Protein AF-A0A938GUP6-F1 (afdb_monomer_lite)

Structure (mmCIF, N/CA/C/O backbone):
data_AF-A0A938GUP6-F1
#
_entry.id   AF-A0A938GUP6-F1
#
loop_
_atom_site.group_PDB
_atom_site.id
_atom_site.type_symbol
_atom_site.label_atom_id
_atom_site.label_alt_id
_atom_site.label_comp_id
_atom_site.label_asym_id
_atom_site.label_entity_id
_atom_site.label_seq_id
_atom_site.pdbx_PDB_ins_code
_atom_site.Cartn_x
_atom_site.Cartn_y
_atom_site.Cartn_z
_atom_site.occupancy
_atom_site.B_iso_or_equiv
_atom_site.auth_seq_id
_atom_site.auth_comp_id
_atom_site.auth_asym_id
_atom_site.auth_atom_id
_atom_site.pdbx_PDB_model_num
ATOM 1 N N . MET A 1 1 ? -43.800 -35.126 101.917 1.00 46.34 1 MET A N 1
ATOM 2 C CA . MET A 1 1 ? -42.474 -35.049 101.260 1.00 46.34 1 MET A CA 1
ATOM 3 C C . MET A 1 1 ? -42.484 -33.882 100.282 1.00 46.34 1 MET A C 1
ATOM 5 O O . MET A 1 1 ? -43.498 -33.671 99.631 1.00 46.34 1 MET A O 1
ATOM 9 N N . LYS A 1 2 ? -41.414 -33.078 100.294 1.00 43.53 2 LYS A N 1
ATOM 10 C CA . LYS A 1 2 ? -41.241 -31.794 99.586 1.00 43.53 2 LYS A CA 1
ATOM 11 C C . LYS A 1 2 ? -41.319 -31.918 98.048 1.00 43.53 2 LYS A C 1
ATOM 13 O O . LYS A 1 2 ? -40.977 -32.978 97.529 1.00 43.53 2 LYS A O 1
ATOM 18 N N . PRO A 1 3 ? -41.694 -30.842 97.328 1.00 54.03 3 PRO A N 1
ATOM 19 C CA . PRO A 1 3 ? -41.718 -30.809 95.869 1.00 54.03 3 PRO A CA 1
ATOM 20 C C . PRO A 1 3 ? -40.314 -30.533 95.313 1.00 54.03 3 PRO A C 1
ATOM 22 O O . PRO A 1 3 ? -39.578 -29.732 95.887 1.00 54.03 3 PRO A O 1
ATOM 25 N N . HIS A 1 4 ? -39.957 -31.123 94.171 1.00 46.84 4 HIS A N 1
ATOM 26 C CA . HIS A 1 4 ? -38.792 -30.680 93.404 1.00 46.84 4 HIS A CA 1
ATOM 27 C C . HIS A 1 4 ? -39.155 -30.445 91.938 1.00 46.84 4 HIS A C 1
ATOM 29 O O . HIS A 1 4 ? -39.453 -31.360 91.177 1.00 46.84 4 HIS A O 1
ATOM 35 N N . ARG A 1 5 ? -39.122 -29.161 91.581 1.00 49.50 5 ARG A N 1
ATOM 36 C CA . ARG A 1 5 ? -39.061 -28.610 90.227 1.00 49.50 5 ARG A CA 1
ATOM 37 C C . ARG A 1 5 ? -37.601 -28.239 89.948 1.00 49.50 5 ARG A C 1
ATOM 39 O O . ARG A 1 5 ? -36.991 -27.656 90.843 1.00 49.50 5 ARG A O 1
ATOM 46 N N . ALA A 1 6 ? -37.107 -28.512 88.736 1.00 45.91 6 ALA A N 1
ATOM 47 C CA . ALA A 1 6 ? -36.141 -27.730 87.928 1.00 45.91 6 ALA A CA 1
ATOM 48 C C . ALA A 1 6 ? -35.474 -28.634 86.861 1.00 45.91 6 ALA A C 1
ATOM 50 O O . ALA A 1 6 ? -35.359 -29.833 87.113 1.00 45.91 6 ALA A O 1
ATOM 51 N N . PRO A 1 7 ? -34.890 -28.099 85.766 1.00 48.88 7 PRO A N 1
ATOM 52 C CA . PRO A 1 7 ? -35.186 -26.874 85.002 1.00 48.88 7 PRO A CA 1
ATOM 53 C C . PRO A 1 7 ? -35.357 -27.161 83.478 1.00 48.88 7 PRO A C 1
ATOM 55 O O . PRO A 1 7 ? -35.171 -28.296 83.041 1.00 48.88 7 PRO A O 1
ATOM 58 N N . PRO A 1 8 ? -35.706 -26.162 82.638 1.00 49.53 8 PRO A N 1
ATOM 59 C CA . PRO A 1 8 ? -35.767 -26.336 81.185 1.00 49.53 8 PRO A CA 1
ATOM 60 C C . PRO A 1 8 ? -34.359 -26.325 80.566 1.00 49.53 8 PRO A C 1
ATOM 62 O O . PRO A 1 8 ? -33.558 -25.434 80.846 1.00 49.53 8 PRO A O 1
ATOM 65 N N . SER A 1 9 ? -34.057 -27.285 79.690 1.00 50.38 9 SER A N 1
ATOM 66 C CA . SER A 1 9 ? -32.848 -27.263 78.864 1.00 50.38 9 SER A CA 1
ATOM 67 C C . SER A 1 9 ? -33.078 -26.412 77.614 1.00 50.38 9 SER A C 1
ATOM 69 O O . SER A 1 9 ? -33.661 -26.836 76.619 1.00 50.38 9 SER A O 1
ATOM 71 N N . LEU A 1 10 ? -32.591 -25.175 77.683 1.00 46.66 10 LEU A N 1
ATOM 72 C CA . LEU A 1 10 ? -32.383 -24.294 76.542 1.00 46.66 10 LEU A CA 1
ATOM 73 C C . LEU A 1 10 ? -31.231 -24.861 75.693 1.00 46.66 10 LEU A C 1
ATOM 75 O O . LEU A 1 10 ? -30.065 -24.700 76.043 1.00 46.66 10 LEU A O 1
ATOM 79 N N . LEU A 1 11 ? -31.538 -25.519 74.575 1.00 50.59 11 LEU A N 1
ATOM 80 C CA . LEU A 1 11 ? -30.548 -25.789 73.530 1.00 50.59 11 LEU A CA 1
ATOM 81 C C . LEU A 1 11 ? -30.740 -24.786 72.397 1.00 50.59 11 LEU A C 1
ATOM 83 O O . LEU A 1 11 ? -31.415 -25.035 71.402 1.00 50.59 11 LEU A O 1
ATOM 87 N N . LEU A 1 12 ? -30.106 -23.628 72.573 1.00 48.88 12 LEU A N 1
ATOM 88 C CA . LEU A 1 12 ? -29.783 -22.719 71.487 1.00 48.88 12 LEU A CA 1
ATOM 89 C C . LEU A 1 12 ? -28.662 -23.369 70.662 1.00 48.88 12 LEU A C 1
ATOM 91 O O . LEU A 1 12 ? -27.490 -23.290 71.026 1.00 48.88 12 LEU A O 1
ATOM 95 N N . ARG A 1 13 ? -29.004 -24.027 69.551 1.00 47.38 13 ARG A N 1
ATOM 96 C CA . ARG A 1 13 ? -28.025 -24.333 68.501 1.00 47.38 13 ARG A CA 1
ATOM 97 C C . ARG A 1 13 ? -28.257 -23.417 67.312 1.00 47.38 13 ARG A C 1
ATOM 99 O O . ARG A 1 13 ? -29.067 -23.667 66.429 1.00 47.38 13 ARG A O 1
ATOM 106 N N . SER A 1 14 ? -27.506 -22.323 67.370 1.00 54.41 14 SER A N 1
ATOM 107 C CA . SER A 1 14 ? -26.989 -21.585 66.227 1.00 54.41 14 SER A CA 1
ATOM 108 C C . SER A 1 14 ? -26.488 -22.538 65.140 1.00 54.41 14 SER A C 1
ATOM 110 O O . SER A 1 14 ? -25.660 -23.400 65.433 1.00 54.41 14 SER A O 1
ATOM 112 N N . SER A 1 15 ? -26.960 -22.337 63.909 1.00 47.50 15 SER A N 1
ATOM 113 C CA . SER A 1 15 ? -26.096 -22.249 62.726 1.00 47.50 15 SER A CA 1
ATOM 114 C C . SER A 1 15 ? -26.941 -21.969 61.479 1.00 47.50 15 SER A C 1
ATOM 116 O O . SER A 1 15 ? -27.315 -22.888 60.756 1.00 47.50 15 SER A O 1
ATOM 118 N N . SER A 1 16 ? -27.207 -20.693 61.204 1.00 53.97 16 SER A N 1
ATOM 119 C CA . SER A 1 16 ? -27.306 -20.233 59.816 1.00 53.97 16 SER A CA 1
ATOM 120 C C . SER A 1 16 ? -26.016 -19.506 59.497 1.00 53.97 16 SER A C 1
ATOM 122 O O . SER A 1 16 ? -25.712 -18.505 60.148 1.00 53.97 16 SER A O 1
ATOM 124 N N . PRO A 1 17 ? -25.260 -19.999 58.511 1.00 48.78 17 PRO A N 1
ATOM 125 C CA . PRO A 1 17 ? -24.453 -19.082 57.742 1.00 48.78 17 PRO A CA 1
ATOM 126 C C . PRO A 1 17 ? -24.528 -19.449 56.243 1.00 48.78 17 PRO A C 1
ATOM 128 O O . PRO A 1 17 ? -23.968 -20.438 55.788 1.00 48.78 17 PRO A O 1
ATOM 131 N N . TRP A 1 18 ? -25.208 -18.564 55.508 1.00 48.22 18 TRP A N 1
ATOM 132 C CA . TRP A 1 18 ? -24.992 -18.215 54.097 1.00 48.22 18 TRP A CA 1
ATOM 133 C C . TRP A 1 18 ? -25.429 -19.222 53.024 1.00 48.22 18 TRP A C 1
ATOM 135 O O . TRP A 1 18 ? -24.730 -20.167 52.669 1.00 48.22 18 TRP A O 1
ATOM 145 N N . LEU A 1 19 ? -26.558 -18.890 52.387 1.00 48.03 19 LEU A N 1
ATOM 146 C CA . LEU A 1 19 ? -26.757 -19.133 50.961 1.00 48.03 19 LEU A CA 1
ATOM 147 C C . LEU A 1 19 ? -25.506 -18.657 50.216 1.00 48.03 19 LEU A C 1
ATOM 149 O O . LEU A 1 19 ? -25.199 -17.464 50.202 1.00 48.03 19 LEU A O 1
ATOM 153 N N . ALA A 1 20 ? -24.788 -19.596 49.607 1.00 48.03 20 ALA A N 1
ATOM 154 C CA . ALA A 1 20 ? -23.767 -19.298 48.625 1.00 48.03 20 ALA A CA 1
ATOM 155 C C . ALA A 1 20 ? -24.443 -18.599 47.438 1.00 48.03 20 ALA A C 1
ATOM 157 O O . ALA A 1 20 ? -24.958 -19.243 46.525 1.00 48.03 20 ALA A O 1
ATOM 158 N N . VAL A 1 21 ? -24.458 -17.266 47.448 1.00 50.84 21 VAL A N 1
ATOM 159 C CA . VAL A 1 21 ? -24.638 -16.493 46.223 1.00 50.84 21 VAL A CA 1
ATOM 160 C C . VAL A 1 21 ? -23.336 -16.657 45.455 1.00 50.84 21 VAL A C 1
ATOM 162 O O . VAL A 1 21 ? -22.396 -15.878 45.594 1.00 50.84 21 VAL A O 1
ATOM 165 N N . GLY A 1 22 ? -23.263 -17.736 44.680 1.00 47.81 22 GLY A N 1
ATOM 166 C CA . GLY A 1 22 ? -22.306 -17.868 43.597 1.00 47.81 22 GLY A CA 1
ATOM 167 C C . GLY A 1 22 ? -22.646 -16.815 42.556 1.00 47.81 22 GLY A C 1
ATOM 168 O O . GLY A 1 22 ? -23.329 -17.101 41.577 1.00 47.81 22 GLY A O 1
ATOM 169 N N . ALA A 1 23 ? -22.218 -15.575 42.789 1.00 56.38 23 ALA A N 1
ATOM 170 C CA . ALA A 1 23 ? -22.138 -14.588 41.737 1.00 56.38 23 ALA A CA 1
ATOM 171 C C . ALA A 1 23 ? -21.111 -15.133 40.746 1.00 56.38 23 ALA A C 1
ATOM 173 O O . ALA A 1 23 ? -19.904 -15.060 40.975 1.00 56.38 23 ALA A O 1
ATOM 174 N N . ALA A 1 24 ? -21.605 -15.752 39.674 1.00 56.25 24 ALA A N 1
ATOM 175 C CA . ALA A 1 24 ? -20.817 -15.993 38.488 1.00 56.25 24 ALA A CA 1
ATOM 176 C C . ALA A 1 24 ? -20.297 -14.624 38.049 1.00 56.25 24 ALA A C 1
ATOM 178 O O . ALA A 1 24 ? -21.019 -13.835 37.440 1.00 56.25 24 ALA A O 1
ATOM 179 N N . ALA A 1 25 ? -19.056 -14.316 38.417 1.00 53.59 25 ALA A N 1
ATOM 180 C CA . ALA A 1 25 ? -18.302 -13.267 37.776 1.00 53.59 25 ALA A CA 1
ATOM 181 C C . ALA A 1 25 ? -18.122 -13.738 36.333 1.00 53.59 25 ALA A C 1
ATOM 183 O O . ALA A 1 25 ? -17.172 -14.443 36.000 1.00 53.59 25 ALA A O 1
ATOM 184 N N . LEU A 1 26 ? -19.103 -13.412 35.487 1.00 56.38 26 LEU A N 1
ATOM 185 C CA . LEU A 1 26 ? -18.902 -13.298 34.058 1.00 56.38 26 LEU A CA 1
ATOM 186 C C . LEU A 1 26 ? -17.715 -12.357 33.925 1.00 56.38 26 LEU A C 1
ATOM 188 O O . LEU A 1 26 ? -17.843 -11.145 34.097 1.00 56.38 26 LEU A O 1
ATOM 192 N N . LEU A 1 27 ? -16.538 -12.941 33.722 1.00 55.47 27 LEU A N 1
ATOM 193 C CA . LEU A 1 27 ? -15.367 -12.223 33.275 1.00 55.47 27 LEU A CA 1
ATOM 194 C C . LEU A 1 27 ? -15.772 -11.619 31.933 1.00 55.47 27 LEU A C 1
ATOM 196 O O . LEU A 1 27 ? -15.666 -12.259 30.888 1.00 55.47 27 LEU A O 1
ATOM 200 N N . PHE A 1 28 ? -16.300 -10.397 31.970 1.00 57.78 28 PHE A N 1
ATOM 201 C CA . PHE A 1 28 ? -16.317 -9.517 30.822 1.00 57.78 28 PHE A CA 1
ATOM 202 C C . PHE A 1 28 ? -14.850 -9.254 30.515 1.00 57.78 28 PHE A C 1
ATOM 204 O O . PHE A 1 28 ? -14.256 -8.300 31.005 1.00 57.78 28 PHE A O 1
ATOM 211 N N . VAL A 1 29 ? -14.238 -10.163 29.757 1.00 53.88 29 VAL A N 1
ATOM 212 C CA . VAL A 1 29 ? -13.007 -9.854 29.050 1.00 53.88 29 VAL A CA 1
ATOM 213 C C . VAL A 1 29 ? -13.401 -8.699 28.135 1.00 53.88 29 VAL A C 1
ATOM 215 O O . VAL A 1 29 ? -14.260 -8.907 27.270 1.00 53.88 29 VAL A O 1
ATOM 218 N N . PRO A 1 30 ? -12.888 -7.479 28.356 1.00 55.28 30 PRO A N 1
ATOM 219 C CA . PRO A 1 30 ? -13.240 -6.360 27.503 1.00 55.28 30 PRO A CA 1
ATOM 220 C C . PRO A 1 30 ? -12.938 -6.755 26.053 1.00 55.28 30 PRO A C 1
ATOM 222 O O . PRO A 1 30 ? -11.908 -7.368 25.765 1.00 55.28 30 PRO A O 1
ATOM 225 N N . ALA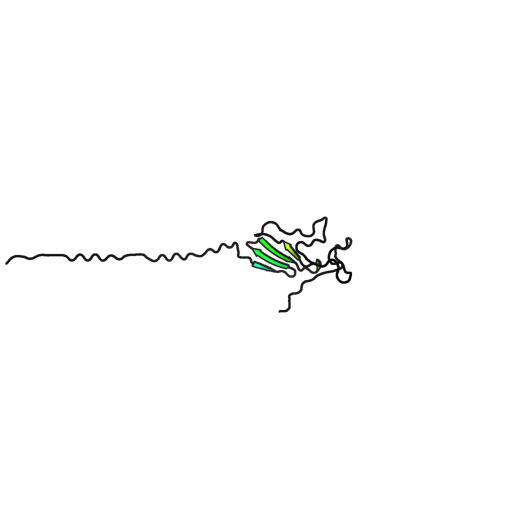 A 1 31 ? -13.854 -6.438 25.136 1.00 57.50 31 ALA A N 1
ATOM 226 C CA . ALA A 1 31 ? -13.754 -6.784 23.714 1.00 57.50 31 ALA A CA 1
ATOM 227 C C . ALA A 1 31 ? -12.522 -6.166 23.008 1.00 57.50 31 ALA A C 1
ATOM 229 O O . ALA A 1 31 ? -12.257 -6.461 21.848 1.00 57.50 31 ALA A O 1
ATOM 230 N N . GLU A 1 32 ? -11.748 -5.357 23.730 1.00 55.47 32 GLU A N 1
ATOM 231 C CA . GLU A 1 32 ? -10.630 -4.513 23.301 1.00 55.47 32 GLU A CA 1
ATOM 232 C C . GLU A 1 32 ? -9.420 -5.282 22.720 1.00 55.47 32 GLU A C 1
ATOM 234 O O . GLU A 1 32 ? -8.551 -4.677 22.098 1.00 55.47 32 GLU A O 1
ATOM 239 N N . LEU A 1 33 ? -9.357 -6.614 22.862 1.00 60.03 33 LEU A N 1
ATOM 240 C CA . LEU A 1 33 ? -8.291 -7.458 22.285 1.00 60.03 33 LEU A CA 1
ATOM 241 C C . LEU A 1 33 ? -8.797 -8.530 21.310 1.00 60.03 33 LEU A C 1
ATOM 243 O O . LEU A 1 33 ? -8.003 -9.325 20.802 1.00 60.03 33 LEU A O 1
ATOM 247 N N . ARG A 1 34 ? -10.104 -8.573 21.024 1.00 74.75 34 ARG A N 1
ATOM 248 C CA . ARG A 1 34 ? -10.639 -9.477 20.001 1.00 74.75 34 ARG A CA 1
ATOM 249 C C . ARG A 1 34 ? -10.520 -8.804 18.653 1.00 74.75 34 ARG A C 1
ATOM 251 O O . ARG A 1 34 ? -11.281 -7.901 18.317 1.00 74.75 34 ARG A O 1
ATOM 258 N N . ALA A 1 35 ? -9.544 -9.265 17.896 1.00 85.38 35 ALA A N 1
ATOM 259 C CA . ALA A 1 35 ? -9.321 -8.791 16.558 1.00 85.38 35 ALA A CA 1
ATOM 260 C C . ALA A 1 35 ? -9.447 -9.964 15.581 1.00 85.38 35 ALA A C 1
ATOM 262 O O . ALA A 1 35 ? -9.009 -11.079 15.862 1.00 85.38 35 ALA A O 1
ATOM 263 N N . GLU A 1 36 ? -10.081 -9.705 14.449 1.00 92.88 36 GLU A N 1
ATOM 264 C CA . GLU A 1 36 ? -10.523 -10.698 13.481 1.00 92.88 36 GLU A CA 1
ATOM 265 C C . GLU A 1 36 ? -9.696 -10.607 12.204 1.00 92.88 36 GLU A C 1
ATOM 267 O O . GLU A 1 36 ? -9.273 -9.524 11.782 1.00 92.88 36 GLU A O 1
ATOM 272 N N . TRP A 1 37 ? -9.487 -11.758 11.576 1.00 96.06 37 TRP A N 1
ATOM 273 C CA . TRP A 1 37 ? -8.893 -11.829 10.252 1.00 96.06 37 TRP A CA 1
ATOM 274 C C . TRP A 1 37 ? -9.890 -11.327 9.210 1.00 96.06 37 TRP A C 1
ATOM 276 O O . TRP A 1 37 ? -11.027 -11.790 9.143 1.00 96.06 37 TRP A O 1
ATOM 286 N N . ARG A 1 38 ? -9.447 -10.401 8.361 1.00 96.50 38 ARG A N 1
ATOM 287 C CA . ARG A 1 38 ? -10.170 -9.972 7.163 1.00 96.50 38 ARG A CA 1
ATOM 288 C C . ARG A 1 38 ? -9.308 -10.266 5.949 1.00 96.50 38 ARG A C 1
ATOM 290 O O . ARG A 1 38 ? -8.200 -9.749 5.850 1.00 96.50 38 ARG A O 1
ATOM 297 N N . GLN A 1 39 ? -9.825 -11.063 5.026 1.00 96.50 39 GLN A N 1
ATOM 298 C CA . GLN A 1 39 ? -9.105 -11.472 3.826 1.00 96.50 39 GLN A CA 1
ATOM 299 C C . GLN A 1 39 ? -9.910 -11.133 2.570 1.00 96.50 39 GLN A C 1
ATOM 301 O O . GLN A 1 39 ? -11.139 -11.172 2.576 1.00 96.50 39 GLN A O 1
ATOM 306 N N . SER A 1 40 ? -9.195 -10.792 1.505 1.00 95.38 40 SER A N 1
ATOM 307 C CA . SER A 1 40 ? -9.696 -10.690 0.137 1.00 95.38 40 SER A CA 1
ATOM 308 C C . SER A 1 40 ? -8.734 -11.414 -0.808 1.00 95.38 40 SER A C 1
ATOM 310 O O . SER A 1 40 ? -7.726 -11.976 -0.371 1.00 95.3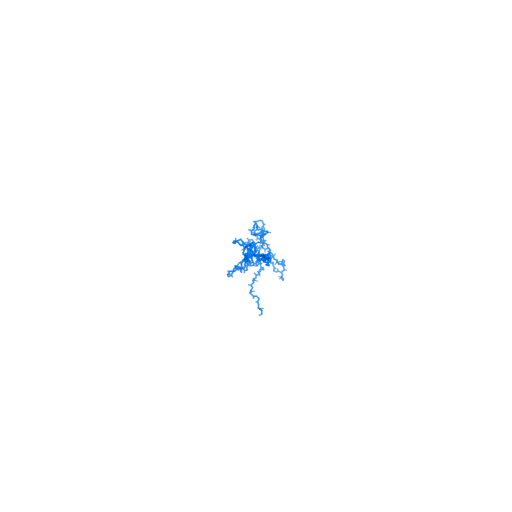8 40 SER A O 1
ATOM 312 N N . ASP A 1 41 ? -8.996 -11.344 -2.110 1.00 94.56 41 ASP A N 1
ATOM 313 C CA . ASP A 1 41 ? -8.112 -11.904 -3.137 1.00 94.56 41 ASP A CA 1
ATOM 314 C C . ASP A 1 41 ? -6.741 -11.209 -3.214 1.00 94.56 41 ASP A C 1
ATOM 316 O O . ASP A 1 41 ? -5.824 -11.721 -3.852 1.00 94.56 41 ASP A O 1
ATOM 320 N N . SER A 1 42 ? -6.580 -10.037 -2.586 1.00 95.69 42 SER A N 1
ATOM 321 C CA . SER A 1 42 ? -5.348 -9.239 -2.662 1.00 95.69 42 SER A CA 1
ATOM 322 C C . SER A 1 42 ? -4.872 -8.662 -1.327 1.00 95.69 42 SER A C 1
ATOM 324 O O . SER A 1 42 ? -3.857 -7.955 -1.284 1.00 95.69 42 SER A O 1
ATOM 326 N N . THR A 1 43 ? -5.579 -8.944 -0.231 1.00 96.44 43 THR A N 1
ATOM 327 C CA . THR A 1 43 ? -5.228 -8.447 1.101 1.00 96.44 43 THR A CA 1
ATOM 328 C C . THR A 1 43 ? -5.501 -9.467 2.195 1.00 96.44 43 THR A C 1
ATOM 330 O O . THR A 1 43 ? -6.429 -10.269 2.117 1.00 96.44 43 THR A O 1
ATOM 333 N N . ILE A 1 44 ? -4.715 -9.382 3.264 1.00 96.88 44 ILE A N 1
ATOM 334 C CA . ILE A 1 44 ? -5.014 -9.988 4.559 1.00 96.88 44 ILE A CA 1
ATOM 335 C C . ILE A 1 44 ? -4.766 -8.940 5.638 1.00 96.88 44 ILE A C 1
ATOM 337 O O . ILE A 1 44 ? -3.764 -8.230 5.607 1.00 96.88 44 ILE A O 1
ATOM 341 N N . GLY A 1 45 ? -5.686 -8.799 6.578 1.00 96.25 45 GLY A N 1
ATOM 342 C CA . GLY A 1 45 ? -5.589 -7.807 7.634 1.00 96.25 45 GLY A CA 1
ATOM 343 C C . GLY A 1 45 ? -6.154 -8.300 8.947 1.00 96.25 45 GLY A C 1
ATOM 344 O O . GLY A 1 45 ? -6.916 -9.265 8.999 1.00 96.25 45 GLY A O 1
ATOM 345 N N . TRP A 1 46 ? -5.777 -7.592 10.003 1.00 95.88 46 TRP A N 1
ATOM 346 C CA . TRP A 1 46 ? -6.237 -7.834 11.358 1.00 95.88 46 TRP A CA 1
ATOM 347 C C . TRP A 1 46 ? -7.050 -6.625 11.824 1.00 95.88 46 TRP A C 1
ATOM 349 O O . TRP A 1 46 ? -6.562 -5.493 11.801 1.00 95.88 46 TRP A O 1
ATOM 359 N N . VAL A 1 47 ? -8.314 -6.842 12.189 1.00 93.88 47 VAL A N 1
ATOM 360 C CA . VAL A 1 47 ? -9.293 -5.785 12.481 1.00 93.88 47 VAL A CA 1
ATOM 361 C C . VAL A 1 47 ? -9.816 -5.936 13.906 1.00 93.88 47 VAL A C 1
ATOM 363 O O . VAL A 1 47 ? -10.379 -6.971 14.229 1.00 93.88 47 VAL A O 1
ATOM 366 N N . SER A 1 48 ? -9.679 -4.910 14.748 1.00 91.19 48 SER A N 1
ATOM 367 C CA . SER A 1 48 ? -10.186 -4.888 16.130 1.00 91.19 48 SER A CA 1
ATOM 368 C C . SER A 1 48 ? -11.290 -3.848 16.271 1.00 91.19 48 SER A C 1
ATOM 370 O O . SER A 1 48 ? -11.083 -2.691 15.904 1.00 91.19 48 SER A O 1
ATOM 372 N N . GLY A 1 49 ? -12.473 -4.233 16.762 1.00 88.69 49 GLY A N 1
ATOM 373 C CA . GLY A 1 49 ? -13.584 -3.290 16.970 1.00 88.69 49 GLY A CA 1
ATOM 374 C C . GLY A 1 49 ? -13.955 -2.482 15.715 1.00 88.69 49 GLY A C 1
ATOM 375 O O . GLY A 1 49 ? -14.217 -1.285 15.795 1.00 88.69 49 GLY A O 1
ATOM 376 N N . GLY A 1 50 ? -13.882 -3.109 14.534 1.00 89.12 50 GLY A N 1
ATOM 377 C CA . GLY A 1 50 ? -14.119 -2.463 13.236 1.00 89.12 50 GLY A CA 1
ATOM 378 C C . GLY A 1 50 ? -12.965 -1.598 12.707 1.00 89.12 50 GLY A C 1
ATOM 379 O O . GLY A 1 50 ? -13.033 -1.135 11.569 1.00 89.12 50 GLY A O 1
ATOM 380 N N . LYS A 1 51 ? -11.888 -1.411 13.477 1.00 92.06 51 LYS A N 1
ATOM 381 C CA . LYS A 1 51 ? -10.713 -0.619 13.097 1.00 92.06 51 LYS A CA 1
ATOM 382 C C . LYS A 1 51 ? -9.572 -1.519 12.629 1.00 92.06 51 LYS A C 1
ATOM 384 O O . LYS A 1 51 ? -9.272 -2.537 13.250 1.00 92.06 51 LYS A O 1
ATOM 389 N N . VAL A 1 52 ? -8.907 -1.145 11.540 1.00 94.19 52 VAL A N 1
ATOM 390 C CA . VAL A 1 52 ? -7.768 -1.910 11.009 1.00 94.19 52 VAL A CA 1
ATOM 391 C C . VAL A 1 52 ? -6.558 -1.723 11.923 1.00 94.19 52 VAL A C 1
ATOM 393 O O . VAL A 1 52 ? -6.094 -0.599 12.095 1.00 94.19 52 VAL A O 1
ATOM 396 N N . VAL A 1 53 ? -6.032 -2.816 12.478 1.00 95.00 53 VAL A N 1
ATOM 397 C CA . VAL A 1 53 ? -4.757 -2.835 13.215 1.00 95.00 53 VAL A CA 1
ATOM 398 C C . VAL A 1 53 ? -3.605 -2.855 12.219 1.00 95.00 53 VAL A C 1
ATOM 400 O O . VAL A 1 53 ? -2.709 -2.020 12.276 1.00 95.00 53 VAL A O 1
ATOM 403 N N . TRP A 1 54 ? -3.657 -3.765 11.250 1.00 96.69 54 TRP A N 1
ATOM 404 C CA . TRP A 1 54 ? -2.758 -3.756 10.103 1.00 96.69 54 TRP A CA 1
ATOM 405 C C . TRP A 1 54 ? -3.387 -4.465 8.906 1.00 96.69 54 TRP A C 1
ATOM 407 O O . TRP A 1 54 ? -4.294 -5.284 9.061 1.00 96.69 54 TRP A O 1
ATOM 417 N N . GLN A 1 55 ? -2.888 -4.168 7.708 1.00 97.44 55 GLN A N 1
ATOM 418 C CA . GLN A 1 55 ? -3.254 -4.874 6.485 1.00 97.44 55 GLN A CA 1
ATOM 419 C C . GLN A 1 55 ? -2.024 -5.105 5.612 1.00 97.44 55 GLN A C 1
ATOM 421 O O . GLN A 1 55 ? -1.335 -4.159 5.246 1.00 97.44 55 GLN A O 1
ATOM 426 N N . PHE A 1 56 ? -1.783 -6.358 5.247 1.00 97.25 56 PHE A N 1
ATOM 427 C CA . PHE A 1 56 ? -0.835 -6.761 4.221 1.00 97.25 56 PHE A CA 1
ATOM 428 C C . PHE A 1 56 ? -1.542 -6.791 2.860 1.00 97.25 56 PHE A C 1
ATOM 430 O O . PHE A 1 56 ? -2.522 -7.510 2.671 1.00 97.25 56 PHE A O 1
ATOM 437 N N . SER A 1 57 ? -1.059 -5.984 1.918 1.00 96.81 57 SER A N 1
ATOM 438 C CA . SER A 1 57 ? -1.526 -5.910 0.534 1.00 96.81 57 SER A CA 1
ATOM 439 C C . SER A 1 57 ? -0.539 -6.647 -0.359 1.00 96.81 57 SER A C 1
ATOM 441 O O . SER A 1 57 ? 0.626 -6.265 -0.428 1.00 96.81 57 SER A O 1
ATOM 443 N N . PHE A 1 58 ? -1.021 -7.644 -1.094 1.00 95.38 58 PHE A N 1
ATOM 444 C CA . PHE A 1 58 ? -0.250 -8.440 -2.052 1.00 95.38 58 PHE A CA 1
ATOM 445 C C . PHE A 1 58 ? -0.801 -8.367 -3.484 1.00 95.38 58 PHE A C 1
ATOM 447 O O . PHE A 1 58 ? -0.517 -9.217 -4.326 1.00 95.38 58 PHE A O 1
ATOM 454 N N . ASP A 1 59 ? -1.570 -7.322 -3.772 1.00 94.25 59 ASP A N 1
ATOM 455 C CA . ASP A 1 59 ? -2.055 -6.998 -5.108 1.00 94.25 59 ASP A CA 1
ATOM 456 C C . ASP A 1 59 ? -0.914 -6.924 -6.143 1.00 94.25 59 ASP A C 1
ATOM 458 O O . ASP A 1 59 ? -0.086 -6.005 -6.144 1.00 94.25 59 ASP A O 1
ATOM 462 N N . ILE A 1 60 ? -0.903 -7.886 -7.069 1.00 91.50 60 ILE A N 1
ATOM 463 C CA . ILE A 1 60 ? 0.116 -7.997 -8.114 1.00 91.50 60 ILE A CA 1
ATOM 464 C C . ILE A 1 60 ? 0.125 -6.794 -9.061 1.00 91.50 60 ILE A C 1
ATOM 466 O O . ILE A 1 60 ? 1.164 -6.479 -9.651 1.00 91.50 60 ILE A O 1
ATOM 470 N N . THR A 1 61 ? -0.998 -6.080 -9.197 1.00 91.56 61 THR A N 1
ATOM 471 C CA . THR A 1 61 ? -1.106 -4.914 -10.085 1.00 91.56 61 THR A CA 1
ATOM 472 C C . THR A 1 61 ? -0.236 -3.757 -9.601 1.00 91.56 61 THR A C 1
ATOM 474 O O . THR A 1 61 ? 0.365 -3.058 -10.425 1.00 91.56 61 THR A O 1
ATOM 477 N N . LYS A 1 62 ? -0.060 -3.647 -8.278 1.00 91.38 62 LYS A N 1
ATOM 478 C CA . LYS A 1 62 ? 0.815 -2.678 -7.610 1.00 91.38 62 LYS A CA 1
ATOM 479 C C . LYS A 1 62 ? 2.301 -3.027 -7.738 1.00 91.38 62 LYS A C 1
ATOM 481 O O . LYS A 1 62 ? 3.151 -2.148 -7.674 1.00 91.38 62 LYS A O 1
ATOM 486 N N . GLY A 1 63 ? 2.624 -4.308 -7.936 1.00 91.75 63 GLY A N 1
ATOM 487 C CA . GLY A 1 63 ? 3.997 -4.791 -8.144 1.00 91.75 63 GLY A CA 1
ATOM 488 C C . GLY A 1 63 ? 4.899 -4.715 -6.908 1.00 91.75 63 GLY A C 1
ATOM 489 O O . GLY A 1 63 ? 6.109 -4.897 -7.033 1.00 91.75 63 GLY A O 1
ATOM 490 N N . LYS A 1 64 ? 4.325 -4.434 -5.735 1.00 94.31 64 LYS A N 1
ATOM 491 C CA . LYS A 1 64 ? 4.995 -4.420 -4.435 1.00 94.31 64 LYS A CA 1
ATOM 492 C C . LYS A 1 64 ? 4.011 -4.946 -3.396 1.00 94.31 64 LYS A C 1
ATOM 494 O O . LYS A 1 64 ? 2.871 -4.485 -3.366 1.00 94.31 64 LYS A O 1
ATOM 499 N N . ALA A 1 65 ? 4.444 -5.888 -2.563 1.00 95.31 65 ALA A N 1
ATOM 500 C CA . ALA A 1 65 ? 3.673 -6.372 -1.419 1.00 95.31 65 ALA A CA 1
ATOM 501 C C . ALA A 1 65 ? 4.076 -5.614 -0.146 1.00 95.31 65 ALA A C 1
ATOM 503 O O . ALA A 1 65 ? 5.262 -5.522 0.147 1.00 95.31 65 ALA A O 1
ATOM 504 N N . PHE A 1 66 ? 3.127 -5.055 0.600 1.00 96.75 66 PHE A N 1
ATOM 505 C CA . PHE A 1 66 ? 3.413 -4.070 1.652 1.00 96.75 66 PHE A CA 1
ATOM 506 C C . PHE A 1 66 ? 2.372 -4.087 2.762 1.00 96.75 66 PHE A C 1
ATOM 508 O O . PHE A 1 66 ? 1.247 -4.541 2.557 1.00 96.75 66 PHE A O 1
ATOM 515 N N . PHE A 1 67 ? 2.723 -3.535 3.921 1.00 97.56 67 PHE A N 1
ATOM 516 C CA . PHE A 1 67 ? 1.775 -3.300 5.002 1.00 97.56 67 PHE A CA 1
ATOM 517 C C . PHE A 1 67 ? 1.281 -1.855 4.988 1.00 97.56 67 PHE A C 1
ATOM 519 O O . PHE A 1 67 ? 2.067 -0.920 5.153 1.00 97.56 67 PHE A O 1
ATOM 526 N N . HIS A 1 68 ? -0.027 -1.681 4.805 1.00 97.56 68 HIS A N 1
ATOM 527 C CA . HIS A 1 68 ? -0.724 -0.413 4.982 1.00 97.56 68 HIS A CA 1
ATOM 528 C C . HIS A 1 68 ? -2.255 -0.603 5.063 1.00 97.56 68 HIS A C 1
ATOM 530 O O . HIS A 1 68 ? -2.824 -1.291 4.204 1.00 97.56 68 HIS A O 1
ATOM 536 N N . PRO A 1 69 ? -2.942 0.069 6.009 1.00 97.06 69 PRO A N 1
ATOM 537 C CA . PRO A 1 69 ? -2.363 0.836 7.116 1.00 97.06 69 PRO A CA 1
ATOM 538 C C . PRO A 1 69 ? -1.728 -0.089 8.167 1.00 97.06 69 PRO A C 1
ATOM 540 O O . PRO A 1 69 ? -1.978 -1.291 8.178 1.00 97.06 69 PRO A O 1
ATOM 543 N N . ILE A 1 70 ? -0.909 0.484 9.048 1.00 97.56 70 ILE A N 1
ATOM 544 C CA . ILE A 1 70 ? -0.522 -0.099 10.344 1.00 97.56 70 ILE A CA 1
ATOM 545 C C . ILE A 1 70 ? -0.927 0.939 11.377 1.00 97.56 70 ILE A C 1
ATOM 547 O O . ILE A 1 70 ? -0.563 2.099 11.216 1.00 97.56 70 ILE A O 1
ATOM 551 N N . THR A 1 71 ? -1.672 0.567 12.406 1.00 95.75 71 THR A N 1
ATOM 552 C CA . THR A 1 71 ? -2.186 1.496 13.416 1.00 95.75 71 THR A CA 1
ATOM 553 C C . THR A 1 71 ? -1.851 0.999 14.820 1.00 95.75 71 THR A C 1
ATOM 555 O O . THR A 1 71 ? -1.696 -0.199 15.059 1.00 95.75 71 THR A O 1
ATOM 558 N N . ALA A 1 72 ? -1.776 1.925 15.775 1.00 88.88 72 ALA A N 1
ATOM 559 C CA . ALA A 1 72 ? -1.809 1.595 17.195 1.00 88.88 72 ALA A CA 1
ATOM 560 C C . ALA A 1 72 ? -3.266 1.661 17.677 1.00 88.88 72 ALA A C 1
ATOM 562 O O . ALA A 1 72 ? -3.865 2.735 17.689 1.00 88.88 72 ALA A O 1
ATOM 563 N N . GLY A 1 73 ? -3.865 0.515 18.017 1.00 80.50 73 GLY A N 1
ATOM 564 C CA . GLY A 1 73 ? -5.243 0.455 18.532 1.00 80.50 73 GLY A CA 1
ATOM 565 C C . GLY A 1 73 ? -6.320 0.959 17.558 1.00 80.50 73 GLY A C 1
ATOM 566 O O . GLY A 1 73 ? -7.359 1.459 17.988 1.00 80.50 73 GLY A O 1
ATOM 567 N N . GLY A 1 74 ? -6.079 0.889 16.243 1.00 75.25 74 GLY A N 1
ATOM 568 C CA . GLY A 1 74 ? -7.039 1.366 15.246 1.00 75.25 74 GLY A CA 1
ATOM 569 C C . GLY A 1 74 ? -7.091 2.889 15.075 1.00 75.25 74 GLY A C 1
ATOM 570 O O . GLY A 1 74 ? -8.038 3.391 14.472 1.00 75.25 74 GLY A O 1
ATOM 571 N N . ALA A 1 75 ? -6.128 3.628 15.637 1.00 87.12 75 ALA A N 1
ATOM 572 C CA . ALA A 1 75 ? -6.005 5.077 15.481 1.00 87.12 75 ALA A CA 1
ATOM 573 C C . ALA A 1 75 ? -5.413 5.458 14.103 1.00 87.12 75 ALA A C 1
ATOM 575 O O . ALA A 1 75 ? -5.584 4.745 13.114 1.00 87.12 75 ALA A O 1
ATOM 576 N N . ALA A 1 76 ? -4.719 6.597 14.020 1.00 93.44 76 ALA A N 1
ATOM 577 C CA . ALA A 1 76 ? -4.048 7.027 12.798 1.00 93.44 76 ALA A CA 1
ATOM 578 C C . ALA A 1 76 ? -3.028 5.986 12.298 1.00 93.44 76 ALA A C 1
ATOM 580 O O . ALA A 1 76 ? -2.407 5.260 13.081 1.00 93.44 76 ALA A O 1
ATOM 581 N N . SER A 1 77 ? -2.841 5.937 10.976 1.00 96.50 77 SER A N 1
ATOM 582 C CA . SER A 1 77 ? -1.813 5.093 10.369 1.00 96.50 77 SER A CA 1
ATOM 583 C C . SER A 1 77 ? -0.419 5.579 10.767 1.00 96.50 77 SER A C 1
ATOM 585 O O . SER A 1 77 ? -0.081 6.745 10.590 1.00 96.50 77 SER A O 1
ATOM 587 N N . LEU A 1 78 ? 0.411 4.650 11.232 1.00 97.25 78 LEU A N 1
ATOM 588 C CA . LEU A 1 78 ? 1.844 4.803 11.486 1.00 97.25 78 LEU A CA 1
ATOM 589 C C . LEU A 1 78 ? 2.680 4.692 10.202 1.00 97.25 78 LEU A C 1
ATOM 591 O O . LEU A 1 78 ? 3.903 4.769 10.240 1.00 97.25 78 LEU A O 1
ATOM 595 N N . THR A 1 79 ? 2.030 4.474 9.059 1.00 97.12 79 THR A N 1
ATOM 596 C CA . THR A 1 79 ? 2.676 4.372 7.749 1.00 97.12 79 THR A CA 1
ATOM 597 C C . THR A 1 79 ? 2.075 5.365 6.763 1.00 97.12 79 THR A C 1
ATOM 599 O O . THR A 1 79 ? 0.866 5.609 6.784 1.00 97.12 79 THR A O 1
ATOM 602 N N . ASN A 1 80 ? 2.913 5.888 5.869 1.00 96.50 80 ASN A N 1
ATOM 603 C CA . ASN A 1 80 ? 2.519 6.786 4.788 1.00 96.50 80 ASN A CA 1
ATOM 604 C C . ASN A 1 80 ? 2.632 6.056 3.441 1.00 96.50 80 ASN A C 1
ATOM 606 O O . ASN A 1 80 ? 3.696 5.533 3.107 1.00 96.50 80 ASN A O 1
ATOM 610 N N . TYR A 1 81 ? 1.532 5.977 2.697 1.00 96.56 81 TYR A N 1
ATOM 611 C CA . TYR A 1 81 ? 1.452 5.234 1.442 1.00 96.56 81 TYR A CA 1
ATOM 612 C C . TYR A 1 81 ? 1.527 6.179 0.247 1.00 96.56 81 TYR A C 1
ATOM 614 O O . TYR A 1 81 ? 0.674 7.050 0.104 1.00 96.56 81 TYR A O 1
ATOM 622 N N . ARG A 1 82 ? 2.523 5.964 -0.623 1.00 94.69 82 ARG A N 1
ATOM 623 C CA . ARG A 1 82 ? 2.750 6.702 -1.876 1.00 94.69 82 ARG A CA 1
ATOM 624 C C . ARG A 1 82 ? 2.589 8.223 -1.716 1.00 94.69 82 ARG A C 1
ATOM 626 O O . ARG A 1 82 ? 1.744 8.814 -2.392 1.00 94.69 82 ARG A O 1
ATOM 633 N N . PRO A 1 83 ? 3.370 8.868 -0.831 1.00 95.50 83 PRO A N 1
ATOM 634 C CA . PRO A 1 83 ? 3.351 10.321 -0.716 1.00 95.50 83 PRO A CA 1
ATOM 635 C C . PRO A 1 83 ? 3.652 10.983 -2.068 1.00 95.50 83 PRO A C 1
ATOM 637 O O . PRO A 1 83 ? 4.371 10.425 -2.899 1.00 95.50 83 PRO A O 1
ATOM 640 N N . ALA A 1 84 ? 3.081 12.166 -2.297 1.00 92.44 84 ALA A N 1
ATOM 641 C CA . ALA A 1 84 ? 3.073 12.817 -3.610 1.00 92.44 84 ALA A CA 1
ATOM 642 C C . ALA A 1 84 ? 4.477 13.111 -4.168 1.00 92.44 84 ALA A C 1
ATOM 644 O O . ALA A 1 84 ? 4.698 13.027 -5.373 1.00 92.44 84 ALA A O 1
ATOM 645 N N . ASP A 1 85 ? 5.425 13.435 -3.294 1.00 94.25 85 ASP A N 1
ATOM 646 C CA . ASP A 1 85 ? 6.821 13.721 -3.621 1.00 94.25 85 ASP A CA 1
ATOM 647 C C . ASP A 1 85 ? 7.670 12.450 -3.805 1.00 94.25 85 ASP A C 1
ATOM 649 O O . ASP A 1 85 ? 8.710 12.492 -4.460 1.00 94.25 85 ASP A O 1
ATOM 653 N N . HIS A 1 86 ? 7.206 11.311 -3.285 1.00 94.56 86 HIS A N 1
ATOM 654 C CA . HIS A 1 86 ? 7.907 10.031 -3.335 1.00 94.56 86 HIS A CA 1
ATOM 655 C C . HIS A 1 86 ? 6.933 8.861 -3.595 1.00 94.56 86 HIS A C 1
ATOM 657 O O . HIS A 1 86 ? 6.749 7.985 -2.740 1.00 94.56 86 HIS A O 1
ATOM 663 N N . PRO A 1 87 ? 6.313 8.790 -4.791 1.00 93.31 87 PRO A N 1
ATOM 664 C CA . PRO A 1 87 ? 5.238 7.838 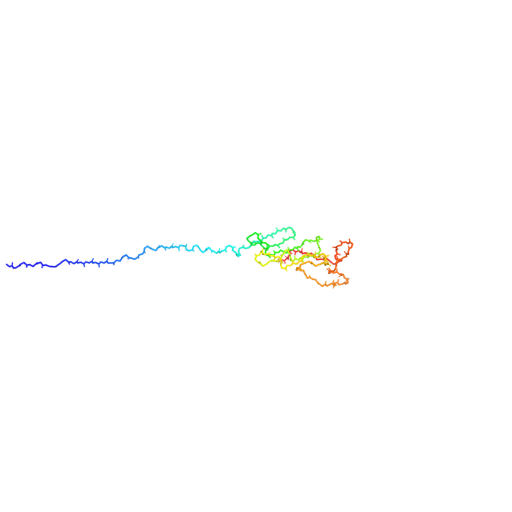-5.088 1.00 93.31 87 PRO A CA 1
ATOM 665 C C . PRO A 1 87 ? 5.668 6.363 -5.050 1.00 93.31 87 PRO A C 1
ATOM 667 O O . PRO A 1 87 ? 4.817 5.485 -4.947 1.00 93.31 87 PRO A O 1
ATOM 670 N N . TRP A 1 88 ? 6.972 6.074 -5.082 1.00 94.31 88 TRP A N 1
ATOM 671 C CA . TRP A 1 88 ? 7.520 4.723 -4.931 1.00 94.31 88 TRP A CA 1
ATOM 672 C C . TRP A 1 88 ? 7.594 4.231 -3.471 1.00 94.31 88 TRP A C 1
ATOM 674 O O . TRP A 1 88 ? 7.915 3.064 -3.245 1.00 94.31 88 TRP A O 1
ATOM 684 N N . HIS A 1 89 ? 7.283 5.068 -2.469 1.00 95.19 89 HIS A N 1
ATOM 685 C CA . HIS A 1 89 ? 7.288 4.673 -1.053 1.00 95.19 89 HIS A CA 1
ATOM 686 C C . HIS A 1 89 ? 5.986 3.968 -0.650 1.00 95.19 89 HIS A C 1
ATOM 688 O O . HIS A 1 89 ? 4.965 4.589 -0.357 1.00 95.19 89 HIS A O 1
ATOM 694 N N . TYR A 1 90 ? 6.033 2.639 -0.594 1.00 95.50 90 TYR A N 1
ATOM 695 C CA . TYR A 1 90 ? 4.894 1.783 -0.263 1.00 95.50 90 TYR A CA 1
ATOM 696 C C . TYR A 1 90 ? 4.798 1.478 1.235 1.00 95.50 90 TYR A C 1
ATOM 698 O O . TYR A 1 90 ? 4.842 0.317 1.635 1.00 95.50 90 TYR A O 1
ATOM 706 N N . ALA A 1 91 ? 4.628 2.511 2.068 1.00 96.25 91 ALA A N 1
ATOM 707 C CA . ALA A 1 91 ? 4.439 2.334 3.510 1.00 96.25 91 ALA A CA 1
ATOM 708 C C . ALA A 1 91 ? 5.532 1.424 4.118 1.00 96.25 91 ALA A C 1
ATOM 710 O O . ALA A 1 91 ? 6.718 1.669 3.893 1.00 96.25 91 ALA A O 1
ATOM 711 N N . LEU A 1 92 ? 5.156 0.377 4.863 1.00 96.69 92 LEU A N 1
ATOM 712 C CA . LEU A 1 92 ? 6.102 -0.658 5.268 1.00 96.69 92 LEU A CA 1
ATOM 713 C C . LEU A 1 92 ? 6.239 -1.694 4.146 1.00 96.69 92 LEU A C 1
ATOM 715 O O . LEU A 1 92 ? 5.471 -2.652 4.034 1.00 96.69 92 LEU A O 1
ATOM 719 N N . TRP A 1 93 ? 7.260 -1.479 3.330 1.00 95.19 93 TRP A N 1
ATOM 720 C CA . TRP A 1 93 ? 7.719 -2.362 2.270 1.00 95.19 93 TRP A CA 1
ATOM 721 C C . TRP A 1 93 ? 9.243 -2.399 2.293 1.00 95.19 93 TRP A C 1
ATOM 723 O O . TRP A 1 93 ? 9.890 -1.409 2.634 1.00 95.19 93 TRP A O 1
ATOM 733 N N . PHE A 1 94 ? 9.821 -3.537 1.921 1.00 89.88 94 PHE A N 1
ATOM 734 C CA . PHE A 1 94 ? 11.264 -3.700 1.857 1.00 89.88 94 PHE A CA 1
ATOM 735 C C . PHE A 1 94 ? 11.677 -4.400 0.564 1.00 89.88 94 PHE A C 1
ATOM 737 O O . PHE A 1 94 ? 11.051 -5.370 0.131 1.00 89.88 94 PHE A O 1
ATOM 744 N N . SER A 1 95 ? 12.760 -3.907 -0.034 1.00 91.50 95 SER A N 1
ATOM 745 C CA . SER A 1 95 ? 13.461 -4.542 -1.143 1.00 91.50 95 SER A CA 1
ATOM 746 C C . SER A 1 95 ? 14.884 -3.993 -1.244 1.00 91.50 95 SER A C 1
ATOM 748 O O . SER A 1 95 ? 15.169 -2.887 -0.781 1.00 91.50 95 SER A O 1
ATOM 750 N N . TRP A 1 96 ? 15.767 -4.746 -1.893 1.00 94.62 96 TRP A N 1
ATOM 751 C CA . TRP A 1 96 ? 17.034 -4.208 -2.375 1.00 94.62 96 TRP A CA 1
ATOM 752 C C . TRP A 1 96 ? 16.765 -3.286 -3.560 1.00 94.62 96 TRP A C 1
ATOM 754 O O . TRP A 1 96 ? 15.961 -3.621 -4.427 1.00 94.62 96 TRP A O 1
ATOM 764 N N . LYS A 1 97 ? 17.457 -2.143 -3.637 1.00 95.00 97 LYS A N 1
ATOM 765 C CA . LYS A 1 97 ? 17.244 -1.194 -4.739 1.00 95.00 97 LYS A CA 1
ATOM 766 C C . LYS A 1 97 ? 17.496 -1.835 -6.104 1.00 95.00 97 LYS A C 1
ATOM 768 O O . LYS A 1 97 ? 16.653 -1.718 -6.986 1.00 95.00 97 LYS A O 1
ATOM 773 N N . TYR A 1 98 ? 18.614 -2.544 -6.250 1.00 97.56 98 TYR A N 1
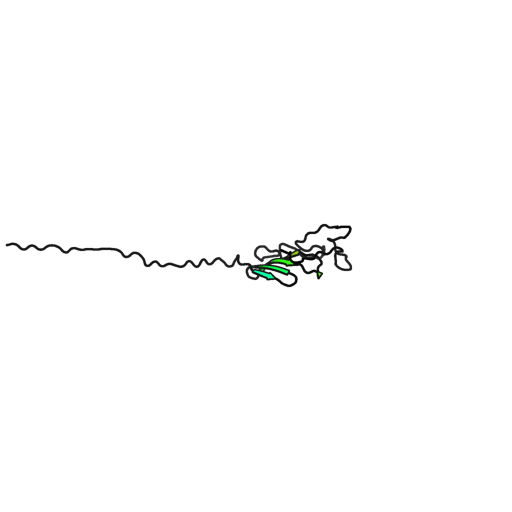ATOM 774 C CA . TYR A 1 98 ? 18.955 -3.266 -7.471 1.00 97.56 98 TYR A CA 1
ATOM 775 C C . TYR A 1 98 ? 19.155 -4.754 -7.206 1.00 97.56 98 TYR A C 1
ATOM 777 O O . TYR A 1 98 ? 19.889 -5.133 -6.296 1.00 97.56 98 TYR A O 1
ATOM 785 N N . ILE A 1 99 ? 18.549 -5.584 -8.055 1.00 96.62 99 ILE A N 1
ATOM 786 C CA . ILE A 1 99 ? 18.778 -7.030 -8.115 1.00 96.62 99 ILE A CA 1
ATOM 787 C C . ILE A 1 99 ? 19.059 -7.365 -9.579 1.00 96.62 99 ILE A C 1
ATOM 789 O O . ILE A 1 99 ? 18.209 -7.129 -10.434 1.00 96.62 99 ILE A O 1
ATOM 793 N N . ASN A 1 100 ? 20.258 -7.870 -9.884 1.00 96.94 100 ASN A N 1
ATOM 794 C CA . ASN A 1 100 ? 20.698 -8.185 -11.253 1.00 96.94 100 ASN A CA 1
ATOM 795 C C . ASN A 1 100 ? 20.502 -7.022 -12.250 1.00 96.94 100 ASN A C 1
ATOM 797 O O . ASN A 1 100 ? 20.037 -7.218 -13.369 1.00 96.94 100 ASN A O 1
ATOM 801 N N . GLY A 1 101 ? 20.805 -5.792 -11.824 1.00 97.44 101 GLY A N 1
ATOM 802 C CA . GLY A 1 101 ? 20.652 -4.584 -12.646 1.00 97.44 101 GLY A CA 1
ATOM 803 C C . GLY A 1 101 ? 19.216 -4.058 -12.771 1.00 97.44 101 GLY A C 1
ATOM 804 O O . GLY A 1 101 ? 19.013 -2.974 -13.309 1.00 97.44 101 GLY A O 1
ATOM 805 N N . VAL A 1 102 ? 18.220 -4.765 -12.233 1.00 97.69 102 VAL A N 1
ATOM 806 C CA . VAL A 1 102 ? 16.818 -4.332 -12.251 1.00 97.69 102 VAL A CA 1
ATOM 807 C C . VAL A 1 102 ? 16.514 -3.493 -11.014 1.00 97.69 102 VAL A C 1
ATOM 809 O O . VAL A 1 102 ? 16.767 -3.935 -9.893 1.00 97.69 102 VAL A O 1
ATOM 812 N N . ASN A 1 103 ? 15.959 -2.294 -11.213 1.00 96.81 103 ASN A N 1
ATOM 813 C CA . ASN A 1 103 ? 15.539 -1.409 -10.127 1.00 96.81 103 ASN A CA 1
ATOM 814 C C . ASN A 1 103 ? 14.179 -1.841 -9.558 1.00 96.81 103 ASN A C 1
ATOM 816 O O . ASN A 1 103 ? 13.175 -1.813 -10.273 1.00 96.81 103 ASN A O 1
ATOM 820 N N . TYR A 1 104 ? 14.140 -2.214 -8.280 1.00 96.31 104 TYR A N 1
ATOM 821 C CA . TYR A 1 104 ? 12.911 -2.549 -7.557 1.00 96.31 104 TYR A CA 1
ATOM 822 C C . TYR A 1 104 ? 12.368 -1.376 -6.746 1.00 96.31 104 TYR A C 1
ATOM 824 O O . TYR A 1 104 ? 11.216 -1.448 -6.330 1.00 96.31 104 TYR A O 1
ATOM 832 N N . TRP A 1 105 ? 13.157 -0.327 -6.500 1.00 95.25 105 TRP A N 1
ATOM 833 C CA . TRP A 1 105 ? 12.794 0.800 -5.642 1.00 95.25 105 TRP A CA 1
ATOM 834 C C . TRP A 1 105 ? 12.012 1.860 -6.409 1.00 95.25 105 TRP A C 1
ATOM 836 O O . TRP A 1 105 ? 10.784 1.883 -6.302 1.00 95.25 105 TRP A O 1
ATOM 846 N N . GLU A 1 106 ? 12.699 2.695 -7.194 1.00 95.56 106 GLU A N 1
ATOM 847 C CA . GLU A 1 106 ? 12.066 3.797 -7.913 1.00 95.56 106 GLU A CA 1
ATOM 848 C C . GLU A 1 106 ? 11.119 3.309 -9.013 1.00 95.56 106 GLU A C 1
ATOM 850 O O . GLU A 1 106 ? 11.340 2.291 -9.672 1.00 95.56 106 GLU A O 1
ATOM 855 N N . GLU A 1 107 ? 10.054 4.079 -9.220 1.00 94.94 107 GLU A N 1
ATOM 856 C CA . GLU A 1 107 ? 9.119 3.886 -10.320 1.00 94.94 107 GLU A CA 1
ATOM 857 C C . GLU A 1 107 ? 9.543 4.727 -11.526 1.00 94.94 107 GLU A C 1
ATOM 859 O O . GLU A 1 107 ? 9.947 5.884 -11.390 1.00 94.94 107 GLU A O 1
ATOM 864 N N . ASP A 1 108 ? 9.419 4.152 -12.718 1.00 93.44 108 ASP A N 1
ATOM 865 C CA . ASP A 1 108 ? 9.489 4.901 -13.961 1.00 93.44 108 ASP A CA 1
ATOM 866 C C . ASP A 1 108 ? 8.351 5.934 -14.003 1.00 93.44 108 ASP A C 1
ATOM 868 O O . ASP A 1 108 ? 7.192 5.623 -13.721 1.00 93.44 108 ASP A O 1
ATOM 872 N N . ARG A 1 109 ? 8.679 7.184 -14.343 1.00 89.56 109 ARG A N 1
ATOM 873 C CA . ARG A 1 109 ? 7.730 8.307 -14.260 1.00 89.56 109 ARG A CA 1
ATOM 874 C C . ARG A 1 109 ? 6.630 8.261 -15.316 1.00 89.56 109 ARG A C 1
ATOM 876 O O . ARG A 1 1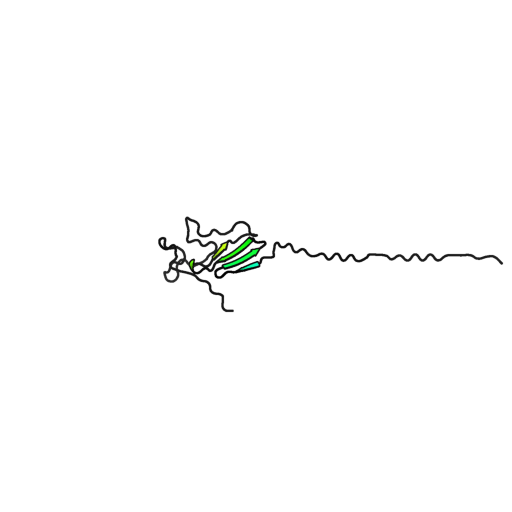09 ? 5.596 8.887 -15.113 1.00 89.56 109 ARG A O 1
ATOM 883 N N . GLN A 1 110 ? 6.850 7.569 -16.431 1.00 92.88 110 GLN A N 1
ATOM 884 C CA . GLN A 1 110 ? 5.861 7.472 -17.506 1.00 92.88 110 GLN A CA 1
ATOM 885 C C . GLN A 1 110 ? 4.826 6.389 -17.194 1.00 92.88 110 GLN A C 1
ATOM 887 O O . GLN A 1 110 ? 3.637 6.563 -17.438 1.00 92.88 110 GLN A O 1
ATOM 892 N N . THR A 1 111 ? 5.283 5.272 -16.632 1.00 92.12 111 THR A N 1
ATOM 893 C CA . THR A 1 111 ? 4.462 4.087 -16.360 1.00 92.12 111 THR A CA 1
ATOM 894 C C . THR A 1 111 ? 3.967 4.003 -14.917 1.00 92.12 111 THR A C 1
ATOM 896 O O . THR A 1 111 ? 3.050 3.229 -14.638 1.00 92.12 111 THR A O 1
ATOM 899 N N . GLY A 1 112 ? 4.575 4.752 -13.992 1.00 91.44 112 GLY A N 1
ATOM 900 C CA . GLY A 1 112 ? 4.306 4.678 -12.554 1.00 91.44 112 GLY A CA 1
ATOM 901 C C . GLY A 1 112 ? 4.679 3.325 -11.944 1.00 91.44 112 GLY A C 1
ATOM 902 O O . GLY A 1 112 ? 4.028 2.871 -11.004 1.00 91.44 112 GLY A O 1
ATOM 903 N N . ARG A 1 113 ? 5.657 2.617 -12.525 1.00 93.06 113 ARG A N 1
ATOM 904 C CA . ARG A 1 113 ? 6.013 1.241 -12.146 1.00 93.06 113 ARG A CA 1
ATOM 905 C C . ARG A 1 113 ? 7.518 1.069 -12.026 1.00 93.06 113 ARG A C 1
ATOM 907 O O . ARG A 1 113 ? 8.275 1.580 -12.842 1.00 93.06 113 ARG A O 1
ATOM 914 N N . ALA A 1 114 ? 7.955 0.311 -11.026 1.00 95.00 114 ALA A N 1
ATOM 915 C CA . ALA A 1 114 ? 9.342 -0.131 -10.942 1.00 95.00 114 ALA A CA 1
ATOM 916 C C . ALA A 1 114 ? 9.610 -1.227 -11.985 1.00 95.00 114 ALA A C 1
ATOM 918 O O . ALA A 1 114 ? 8.704 -1.989 -12.340 1.00 95.00 114 ALA A O 1
ATOM 919 N N . GLY A 1 115 ? 10.855 -1.315 -12.459 1.00 95.88 115 GLY A N 1
ATOM 920 C CA . GLY A 1 115 ? 11.265 -2.381 -13.377 1.00 95.88 115 GLY A CA 1
ATOM 921 C C . GLY A 1 115 ? 11.173 -3.758 -12.715 1.00 95.88 115 GLY A C 1
ATOM 922 O O . GLY A 1 115 ? 10.715 -4.723 -13.321 1.00 95.88 115 GLY A O 1
ATOM 923 N N . GLY A 1 116 ? 11.557 -3.829 -11.441 1.00 95.44 116 GLY A N 1
ATOM 924 C CA . GLY A 1 116 ? 11.386 -4.997 -10.592 1.00 95.44 116 GLY A CA 1
ATOM 925 C C . GLY A 1 116 ? 10.011 -5.018 -9.934 1.00 95.44 116 GLY A C 1
ATOM 926 O O . GLY A 1 116 ? 9.527 -3.997 -9.440 1.00 95.44 116 GLY A O 1
ATOM 927 N N . ARG A 1 117 ? 9.386 -6.197 -9.899 1.00 93.56 117 ARG A N 1
ATOM 928 C CA . ARG A 1 117 ? 8.075 -6.413 -9.277 1.00 93.56 117 ARG A CA 1
ATOM 929 C C . ARG A 1 117 ? 8.159 -7.554 -8.282 1.00 93.56 117 ARG A C 1
ATOM 931 O O . ARG A 1 117 ? 8.743 -8.592 -8.581 1.00 93.56 117 ARG A O 1
ATOM 938 N N . THR A 1 118 ? 7.542 -7.377 -7.122 1.00 90.31 118 THR A N 1
ATOM 939 C CA . THR A 1 118 ? 7.310 -8.469 -6.181 1.00 90.31 118 THR A CA 1
ATOM 940 C C . THR A 1 118 ? 5.843 -8.870 -6.208 1.00 90.31 118 THR A C 1
ATOM 942 O O . THR A 1 118 ? 4.944 -8.045 -6.375 1.00 90.31 118 THR A O 1
ATOM 945 N N . GLY A 1 119 ? 5.616 -10.171 -6.083 1.00 87.62 119 GLY A N 1
ATOM 946 C CA . GLY A 1 119 ? 4.311 -10.759 -5.835 1.00 87.62 119 GLY A CA 1
ATOM 947 C C . GLY A 1 119 ? 4.392 -11.610 -4.579 1.00 87.62 119 GLY A C 1
ATOM 948 O O . GLY A 1 119 ? 5.482 -11.950 -4.116 1.00 87.62 119 GLY A O 1
ATOM 949 N N . TRP A 1 120 ? 3.237 -11.956 -4.037 1.00 89.31 120 TRP A N 1
ATOM 950 C CA . TRP A 1 120 ? 3.141 -12.937 -2.970 1.00 89.31 120 TRP A CA 1
ATOM 951 C C . TRP A 1 120 ? 2.287 -14.100 -3.456 1.00 89.31 120 TRP A C 1
ATOM 953 O O . TRP A 1 120 ? 1.282 -13.904 -4.137 1.00 89.31 120 TRP A O 1
ATOM 963 N N . ALA A 1 121 ? 2.709 -15.303 -3.097 1.00 86.25 121 ALA A N 1
ATOM 964 C CA . ALA A 1 121 ? 1.914 -16.509 -3.211 1.00 86.25 121 ALA A CA 1
ATOM 965 C C . ALA A 1 121 ? 1.840 -17.141 -1.816 1.00 86.25 121 ALA A C 1
ATOM 967 O O . ALA A 1 121 ? 2.819 -17.036 -1.065 1.00 86.25 121 ALA A O 1
ATOM 968 N N . PRO A 1 122 ? 0.726 -17.804 -1.464 1.00 83.62 122 PRO A N 1
ATOM 969 C CA . PRO A 1 122 ? 0.645 -18.551 -0.220 1.00 83.62 122 PRO A CA 1
ATOM 970 C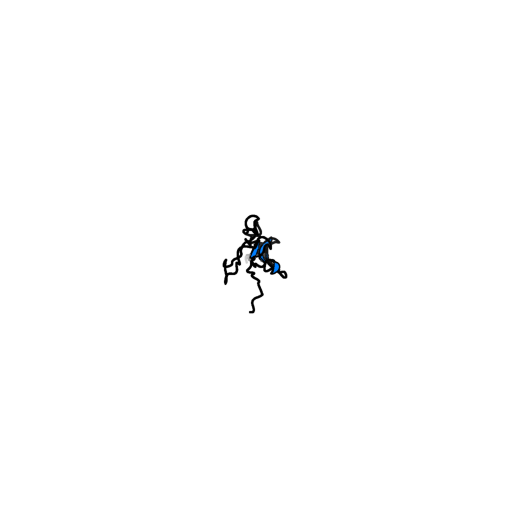 C . PRO A 1 122 ? 1.829 -19.523 -0.089 1.00 83.62 122 PRO A C 1
ATOM 972 O O . PRO A 1 122 ? 2.154 -20.214 -1.063 1.00 83.62 122 PRO A O 1
ATOM 975 N N . PRO A 1 123 ? 2.497 -19.581 1.078 1.00 81.88 123 PRO A N 1
ATOM 976 C CA . PRO A 1 123 ? 3.563 -20.545 1.294 1.00 81.88 123 PRO A CA 1
ATOM 977 C C . PRO A 1 123 ? 3.003 -21.965 1.189 1.00 81.88 123 PRO A C 1
ATOM 979 O O . PRO A 1 123 ? 1.896 -22.246 1.649 1.00 81.88 123 PRO A O 1
ATOM 982 N N . ARG A 1 124 ? 3.782 -22.867 0.587 1.00 86.88 124 ARG A N 1
ATOM 983 C CA . ARG A 1 124 ? 3.512 -24.305 0.669 1.00 86.88 124 ARG A CA 1
ATOM 984 C C . ARG A 1 124 ? 4.024 -24.775 2.028 1.00 86.88 124 ARG A C 1
ATOM 986 O O . ARG A 1 124 ? 5.211 -24.600 2.301 1.00 86.88 124 ARG A O 1
ATOM 993 N N . ILE A 1 125 ? 3.121 -25.281 2.860 1.00 73.44 125 ILE A N 1
ATOM 994 C CA . ILE A 1 125 ? 3.423 -25.877 4.168 1.00 73.44 125 ILE A CA 1
ATOM 995 C C . ILE A 1 125 ? 3.455 -27.396 4.066 1.00 73.44 125 ILE A C 1
ATOM 997 O O . ILE A 1 125 ? 2.703 -27.936 3.222 1.00 73.44 125 ILE A O 1
#

Foldseek 3Di:
DDDDDDDDDDPPDDDDDDDPPPPPPPPPPDQLPDWDWDDDPFKIFTGGPNATQKMWGQPQVQLFIAIPQHDDSRDDGPFDACPVVQNQRHTGGDDDQDDPNFGQGHADPVVRHGRHGDGDDDDDD

Secondary structure (DSSP, 8-state):
------------------------------GGG-EEEEE-SSEEEEEETTEEEEEEE--TTTT--EEEEEBSTTSSBSS-BS-TT-TT-BSB----SEETTEESSSPBTTTTB-SS-----PPP-

Radius of gyration: 34.89 Å; chains: 1; bounding box: 63×49×119 Å

Sequence (125 aa):
MKPHRAPPSLLLRSSSPWLAVGAAALLFVPAELRAEWRQSDSTIGWVSGGKVVWQFSFDITKGKAFFHPITAGGAASLTNYRPADHPWHYALWFSWKYINGVNYWEEDRQTGRAGGRTGWAPPRI

pLDDT: mean 82.1, std 19.03, range [43.53, 97.69]